Protein AF-A0A5A7VJI9-F1 (afdb_monomer)

Nearest PDB structures (foldseek):
  7ahp-assembly1_aa  TM=5.884E-01  e=2.387E+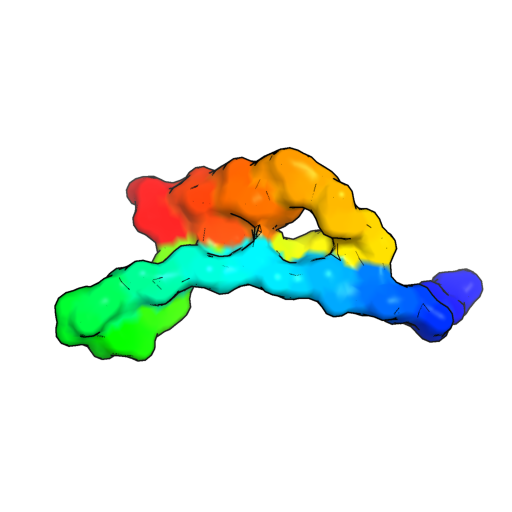00  Ixodes ricinus
  7zas-assembly1_dd  TM=5.584E-01  e=2.387E+00  Ixodes ricinus
  5ncw-assembly1_B  TM=5.733E-01  e=3.498E+00  Tannerella forsythia
  5nct-assembly1_C  TM=5.662E-01  e=3.498E+00  Tannerella forsythia
  2h4p-assembly1_B  TM=5.722E-01  e=4.514E+00  Gallus gallus

Secondary structure (DSSP, 8-state):
----S--EEEEEEETTTTEEEEEEEESS--HHHHHHHHHHT-

Structure (mmCIF, N/CA/C/O backbone):
data_AF-A0A5A7VJI9-F1
#
_entry.id   AF-A0A5A7VJI9-F1
#
loop_
_atom_site.group_PDB
_atom_site.id
_atom_site.type_symbol
_atom_site.label_atom_id
_atom_site.label_alt_id
_atom_site.label_comp_id
_atom_site.label_asym_id
_atom_site.label_entity_id
_atom_site.label_seq_id
_atom_site.pdbx_PDB_ins_code
_atom_site.Cartn_x
_atom_site.Cartn_y
_atom_site.Cartn_z
_atom_site.occupancy
_atom_site.B_iso_or_equiv
_atom_site.auth_seq_id
_atom_site.auth_comp_id
_atom_site.auth_asym_id
_atom_site.auth_atom_id
_atom_site.pdbx_PDB_model_num
ATOM 1 N N . MET A 1 1 ? -25.463 -1.807 11.089 1.00 46.09 1 MET A N 1
ATOM 2 C CA . MET A 1 1 ?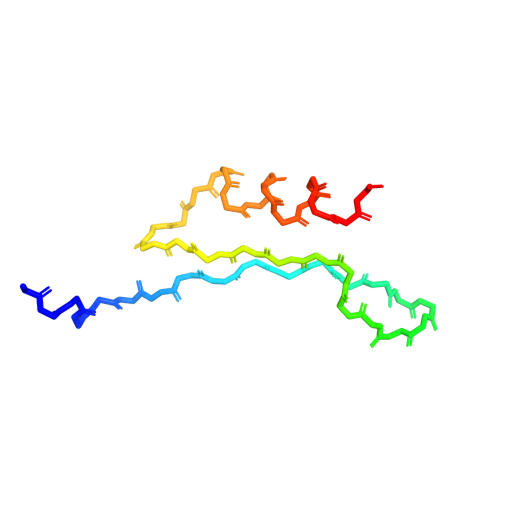 -25.344 -0.384 10.710 1.00 46.09 1 MET A CA 1
ATOM 3 C C . MET A 1 1 ? -24.630 -0.367 9.378 1.00 46.09 1 MET A C 1
ATOM 5 O O . MET A 1 1 ? -23.482 -0.788 9.324 1.00 46.09 1 MET A O 1
ATOM 9 N N . THR A 1 2 ? -25.334 -0.059 8.294 1.00 58.09 2 THR A N 1
ATOM 10 C CA . THR A 1 2 ? -24.715 0.061 6.972 1.00 58.09 2 THR A CA 1
ATOM 11 C C . THR A 1 2 ? -23.823 1.295 7.008 1.00 58.09 2 THR A C 1
ATOM 13 O O . THR A 1 2 ? -24.293 2.394 7.285 1.00 58.09 2 THR A O 1
ATOM 16 N N . ALA A 1 3 ? -22.514 1.095 6.864 1.00 60.84 3 ALA A N 1
ATOM 17 C CA . ALA A 1 3 ? -21.541 2.175 6.868 1.00 60.84 3 ALA A CA 1
ATOM 18 C C . ALA A 1 3 ? -21.690 2.979 5.569 1.00 60.84 3 ALA A C 1
ATOM 20 O O . ALA A 1 3 ? -20.988 2.736 4.594 1.00 60.84 3 ALA A O 1
ATOM 21 N N . GLU A 1 4 ? -22.612 3.937 5.553 1.00 60.09 4 GLU A N 1
ATOM 22 C CA . GLU A 1 4 ? -22.671 5.020 4.563 1.00 60.09 4 GLU A CA 1
ATOM 23 C C . GLU A 1 4 ? -21.558 6.038 4.873 1.00 60.09 4 GLU A C 1
ATOM 25 O O . GLU A 1 4 ? -21.791 7.218 5.121 1.00 60.09 4 GLU A O 1
ATOM 30 N N . GLY A 1 5 ? -20.326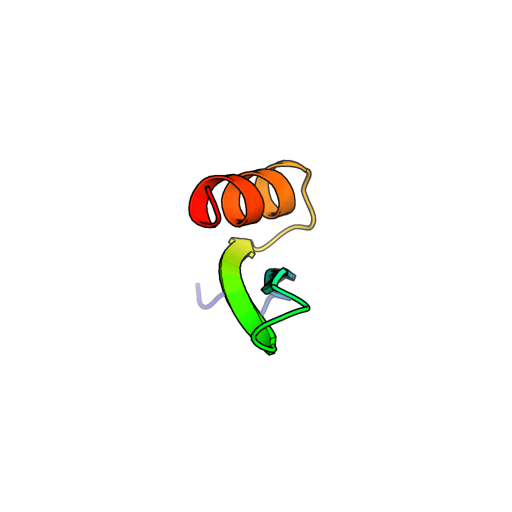 5.537 4.961 1.00 77.25 5 GLY A N 1
ATOM 31 C CA . GLY A 1 5 ? -19.116 6.300 5.226 1.00 77.25 5 GLY A CA 1
ATOM 32 C C . GLY A 1 5 ? -18.171 6.228 4.034 1.00 77.25 5 GLY A C 1
ATOM 33 O O . GLY A 1 5 ? -18.208 5.285 3.245 1.00 77.25 5 GLY A O 1
ATOM 34 N N . TRP A 1 6 ? -17.318 7.238 3.896 1.00 82.25 6 TRP A N 1
ATOM 35 C CA . TRP A 1 6 ? -16.289 7.274 2.862 1.00 82.25 6 TRP A CA 1
ATOM 36 C C . TRP A 1 6 ? -15.309 6.109 3.044 1.00 82.25 6 TRP A C 1
ATOM 38 O O . TRP A 1 6 ? -14.825 5.861 4.148 1.00 82.25 6 TRP A O 1
ATOM 48 N N . LEU A 1 7 ? -15.020 5.400 1.954 1.00 91.44 7 LEU A N 1
ATOM 49 C CA . LEU A 1 7 ? -14.065 4.299 1.923 1.00 91.44 7 LEU A CA 1
ATOM 50 C C . LEU A 1 7 ? -12.807 4.760 1.196 1.00 91.44 7 LEU A C 1
ATOM 52 O O . LEU A 1 7 ? -12.878 5.238 0.062 1.00 91.44 7 LEU A O 1
ATOM 56 N N . TYR A 1 8 ? -11.660 4.611 1.846 1.00 94.69 8 TYR A N 1
ATOM 57 C CA . TYR A 1 8 ? -10.368 4.908 1.248 1.00 94.69 8 TYR A CA 1
ATOM 58 C C . TYR A 1 8 ? -9.807 3.649 0.597 1.00 94.69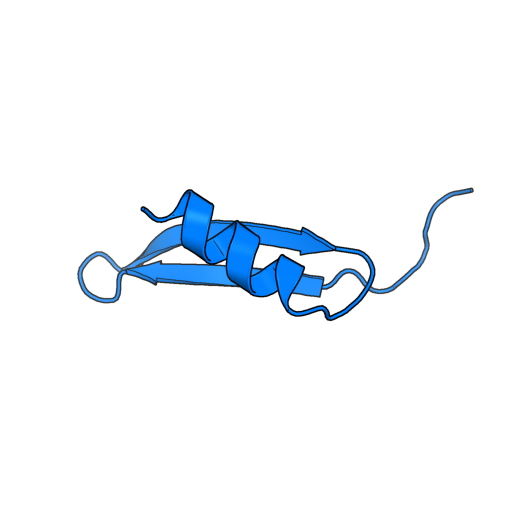 8 TYR A C 1
ATOM 60 O O . TYR A 1 8 ? -9.923 2.556 1.152 1.00 94.69 8 TYR A O 1
ATOM 68 N N . ILE A 1 9 ? -9.190 3.814 -0.572 1.00 96.81 9 ILE A N 1
ATOM 69 C CA . ILE A 1 9 ? -8.527 2.748 -1.321 1.00 96.81 9 ILE A CA 1
ATOM 70 C C . ILE A 1 9 ? -7.075 3.143 -1.597 1.00 96.81 9 ILE A C 1
ATOM 72 O O . ILE A 1 9 ? -6.808 4.250 -2.067 1.00 96.81 9 ILE A O 1
ATOM 76 N N . ALA A 1 10 ? -6.147 2.233 -1.318 1.00 97.75 10 ALA A N 1
ATOM 77 C CA . ALA A 1 10 ? -4.757 2.325 -1.754 1.00 97.75 10 ALA A CA 1
ATOM 78 C C . ALA A 1 10 ? -4.496 1.253 -2.815 1.00 97.75 10 ALA A C 1
ATOM 80 O O . ALA A 1 10 ? -4.931 0.115 -2.655 1.00 97.75 10 ALA A O 1
ATOM 81 N N . VAL A 1 11 ? -3.798 1.619 -3.893 1.00 97.75 11 VAL A N 1
ATOM 82 C CA . VAL A 1 11 ? -3.451 0.721 -5.005 1.00 97.75 11 VAL A CA 1
ATOM 83 C C . VAL A 1 11 ? -1.977 0.899 -5.350 1.00 97.75 11 VAL A C 1
ATOM 85 O O . VAL A 1 11 ? -1.523 2.024 -5.563 1.00 97.75 11 VAL A O 1
ATOM 88 N N . VAL A 1 12 ? -1.246 -0.209 -5.450 1.00 97.75 12 VAL A N 1
ATOM 89 C CA . VAL A 1 12 ? 0.128 -0.253 -5.961 1.00 97.75 12 VAL A CA 1
ATOM 90 C C . VAL A 1 12 ? 0.083 -0.704 -7.417 1.00 97.75 12 VAL A C 1
ATOM 92 O O . VAL A 1 12 ? -0.444 -1.772 -7.733 1.00 97.75 12 VAL A O 1
ATOM 95 N N . LEU A 1 13 ? 0.618 0.127 -8.311 1.00 98.00 13 LEU A N 1
ATOM 96 C CA . LEU A 1 13 ? 0.667 -0.129 -9.748 1.00 98.00 13 LEU A CA 1
ATOM 97 C C . LEU A 1 13 ? 2.091 -0.482 -10.171 1.00 98.00 13 LEU A C 1
ATOM 99 O O . LEU A 1 13 ? 3.018 0.291 -9.931 1.00 98.00 13 LEU A O 1
ATOM 103 N N . ASP A 1 14 ? 2.246 -1.597 -10.880 1.00 97.00 14 ASP A N 1
ATOM 104 C CA . ASP A 1 14 ? 3.437 -1.822 -11.691 1.00 97.00 14 ASP A CA 1
ATOM 105 C C . ASP A 1 14 ? 3.333 -0.987 -12.974 1.00 97.00 14 ASP A C 1
ATOM 107 O O . ASP A 1 14 ? 2.436 -1.185 -13.801 1.00 97.00 14 ASP A O 1
ATOM 111 N N . LEU A 1 15 ? 4.266 -0.052 -13.151 1.00 96.50 15 LEU A N 1
ATOM 112 C CA . LEU A 1 15 ? 4.292 0.856 -14.296 1.00 96.50 15 LEU A CA 1
ATOM 113 C C . LEU A 1 15 ? 4.723 0.168 -15.595 1.00 96.50 15 LEU A C 1
ATOM 115 O O . LEU A 1 15 ? 4.343 0.639 -16.670 1.00 96.50 15 LEU A O 1
ATOM 119 N N . TYR A 1 16 ? 5.475 -0.934 -15.520 1.00 96.62 16 TYR A N 1
ATOM 120 C CA . TYR A 1 16 ? 5.910 -1.660 -16.711 1.00 96.62 16 TYR A CA 1
ATOM 121 C C . TYR A 1 16 ? 4.738 -2.407 -17.356 1.00 96.62 16 TYR A C 1
ATOM 123 O O . TYR A 1 16 ? 4.441 -2.201 -18.534 1.00 96.62 16 TYR A O 1
ATOM 131 N N . SER A 1 17 ? 4.029 -3.231 -16.579 1.00 96.50 17 SER A N 1
ATOM 132 C CA . SER A 1 17 ? 2.891 -4.012 -17.083 1.00 96.50 17 SER A CA 1
ATOM 133 C C . SER A 1 17 ? 1.543 -3.282 -17.022 1.00 96.50 17 SER A C 1
ATOM 135 O O . SER A 1 17 ? 0.570 -3.763 -17.605 1.00 96.50 17 SER A O 1
ATOM 137 N N . ARG A 1 18 ? 1.474 -2.120 -16.350 1.00 96.25 18 ARG A N 1
ATOM 138 C CA . ARG A 1 18 ? 0.241 -1.359 -16.052 1.00 96.25 18 ARG A CA 1
ATOM 139 C C . ARG A 1 18 ? -0.790 -2.169 -15.261 1.00 96.25 18 ARG A C 1
ATOM 141 O O . ARG A 1 18 ? -1.996 -2.012 -15.458 1.00 96.25 18 ARG A O 1
ATOM 148 N N . ARG A 1 19 ? -0.325 -3.054 -14.379 1.00 97.25 19 ARG A N 1
ATOM 149 C CA . ARG A 1 19 ? -1.181 -3.917 -13.554 1.00 97.25 19 ARG A CA 1
ATOM 150 C C . ARG A 1 19 ? -1.207 -3.415 -12.118 1.00 97.25 19 ARG A C 1
ATOM 152 O O . ARG A 1 19 ? -0.191 -2.966 -11.595 1.00 97.25 19 ARG A O 1
ATOM 159 N N . ALA A 1 20 ? -2.365 -3.527 -11.474 1.00 97.19 20 ALA A N 1
ATOM 160 C CA . ALA A 1 20 ? -2.450 -3.419 -10.025 1.00 97.19 20 ALA A CA 1
ATOM 161 C C . ALA A 1 20 ? -1.836 -4.678 -9.408 1.00 97.19 20 ALA A C 1
ATOM 163 O O . ALA A 1 20 ? -2.277 -5.788 -9.711 1.00 97.19 20 ALA A O 1
ATOM 164 N N . VAL A 1 21 ? -0.804 -4.490 -8.592 1.00 97.44 21 VAL A N 1
ATOM 165 C CA . VAL A 1 21 ? 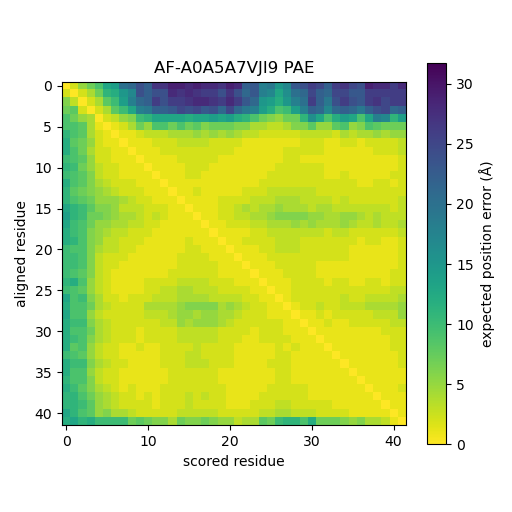-0.053 -5.576 -7.945 1.00 97.44 21 VAL A CA 1
ATOM 166 C C . VAL A 1 21 ? -0.379 -5.706 -6.458 1.00 97.44 21 VAL A C 1
ATOM 168 O O . VAL A 1 21 ? -0.139 -6.757 -5.886 1.00 97.44 21 VAL A O 1
ATOM 171 N N . GLY A 1 22 ? -1.010 -4.698 -5.853 1.00 97.88 22 GLY A N 1
ATOM 172 C CA . GLY A 1 22 ? -1.543 -4.773 -4.494 1.00 97.88 22 GLY A CA 1
ATOM 173 C C . GLY A 1 22 ? -2.593 -3.697 -4.238 1.00 97.88 22 GLY A C 1
ATOM 174 O O . GLY A 1 22 ? -2.597 -2.654 -4.901 1.00 97.88 22 GLY A O 1
ATOM 175 N N . TRP A 1 23 ? -3.511 -3.955 -3.309 1.00 97.94 23 TRP A N 1
ATOM 176 C CA . TRP A 1 23 ? -4.543 -3.006 -2.900 1.00 97.94 23 TRP A CA 1
ATOM 177 C C . TRP A 1 23 ? -5.005 -3.249 -1.462 1.00 97.94 23 TRP A C 1
ATOM 179 O O . TRP A 1 23 ? -4.927 -4.360 -0.946 1.00 97.94 23 TRP A O 1
ATOM 189 N N . SER A 1 24 ? -5.528 -2.209 -0.819 1.00 97.81 24 SER A N 1
ATOM 190 C CA . SER A 1 24 ? -6.185 -2.304 0.489 1.00 97.81 24 SER A CA 1
ATOM 191 C C . SER A 1 24 ? -7.286 -1.248 0.601 1.00 97.81 24 SER A C 1
ATOM 193 O O . SER A 1 24 ? -7.274 -0.249 -0.126 1.00 97.81 24 SER A O 1
ATOM 195 N N . MET A 1 25 ? -8.264 -1.487 1.478 1.00 96.81 25 MET A N 1
ATOM 196 C CA . MET A 1 25 ? -9.406 -0.599 1.705 1.00 96.81 25 MET A CA 1
ATOM 197 C C . MET A 1 25 ? -9.679 -0.445 3.201 1.00 96.81 25 MET A C 1
ATOM 199 O O . MET A 1 25 ? -9.749 -1.439 3.921 1.00 96.81 25 MET A O 1
ATOM 203 N N . GLN A 1 26 ? -9.878 0.789 3.666 1.00 93.75 26 GLN A N 1
ATOM 204 C CA . GLN A 1 26 ? -10.190 1.088 5.069 1.00 93.75 26 GLN A CA 1
ATOM 205 C C . GLN A 1 26 ? -11.149 2.279 5.182 1.00 93.75 26 GLN A C 1
ATOM 207 O O . GLN A 1 26 ? -11.191 3.155 4.317 1.00 93.75 26 GLN A O 1
ATOM 212 N N . SER A 1 27 ? -11.916 2.338 6.273 1.00 93.38 27 SER A N 1
ATOM 213 C CA . SER A 1 27 ? -12.854 3.440 6.551 1.00 93.38 27 SER A CA 1
ATOM 214 C C . SER A 1 27 ? -12.168 4.754 6.951 1.00 93.38 27 SER A C 1
ATOM 216 O O . SER A 1 27 ? -12.833 5.777 7.096 1.00 93.38 27 SER A O 1
ATOM 218 N N . HIS A 1 28 ? -10.846 4.742 7.138 1.00 90.69 28 HIS A N 1
ATOM 219 C CA . HIS A 1 28 ? -10.038 5.899 7.511 1.00 90.69 28 HIS A CA 1
ATOM 220 C C . HIS A 1 28 ? -8.735 5.918 6.705 1.00 90.69 28 HIS A C 1
ATOM 222 O O . HIS A 1 28 ? -8.207 4.869 6.340 1.00 90.69 28 HIS A O 1
ATOM 228 N N . MET A 1 29 ? -8.200 7.113 6.450 1.00 93.38 29 MET A N 1
ATOM 229 C CA . MET A 1 29 ? -6.904 7.283 5.794 1.00 93.38 29 MET A CA 1
ATOM 230 C C . MET A 1 29 ? -5.779 7.120 6.822 1.00 93.38 29 MET A C 1
ATOM 232 O O . MET A 1 29 ? -5.490 8.042 7.584 1.00 93.38 29 MET A O 1
ATOM 236 N N . THR A 1 30 ? -5.171 5.939 6.853 1.00 95.25 30 THR A N 1
ATOM 237 C CA . THR A 1 30 ? -4.120 5.550 7.805 1.00 95.25 30 THR A CA 1
ATOM 238 C C . THR A 1 30 ? -2.833 5.160 7.073 1.00 95.25 30 THR A C 1
ATOM 240 O O . THR A 1 30 ? -2.830 4.925 5.862 1.00 95.25 30 THR A O 1
ATOM 243 N N . THR A 1 31 ? -1.717 5.085 7.795 1.00 97.06 31 THR A N 1
ATOM 244 C CA . THR A 1 31 ? -0.453 4.550 7.259 1.00 97.06 31 THR A CA 1
ATOM 245 C C . THR A 1 31 ? -0.545 3.056 6.954 1.00 97.06 31 THR A C 1
ATOM 247 O O . THR A 1 31 ? 0.066 2.567 6.002 1.00 97.06 31 THR A O 1
ATOM 250 N N . GLU A 1 32 ? -1.353 2.341 7.728 1.00 97.19 32 GLU A N 1
ATOM 251 C CA . GLU A 1 32 ? -1.653 0.921 7.602 1.00 97.19 32 GLU A CA 1
ATOM 252 C C . GLU A 1 32 ? -2.309 0.633 6.252 1.00 97.19 32 GLU A C 1
ATOM 254 O O . GLU A 1 32 ? -1.880 -0.282 5.563 1.00 97.19 32 GLU A O 1
ATOM 259 N N . LEU A 1 33 ? -3.245 1.478 5.801 1.00 96.88 33 LEU A N 1
ATOM 260 C CA . LEU A 1 33 ? -3.877 1.344 4.485 1.00 96.88 33 LEU A CA 1
ATOM 261 C C . LEU A 1 33 ? -2.847 1.250 3.342 1.00 96.88 33 LEU A C 1
ATOM 263 O O . LEU A 1 33 ? -2.989 0.425 2.439 1.00 96.88 33 LEU A O 1
ATOM 267 N N . VAL A 1 34 ? -1.805 2.087 3.375 1.00 96.81 34 VAL A N 1
ATOM 268 C CA . VAL A 1 34 ? -0.742 2.086 2.354 1.00 96.81 34 VAL A CA 1
ATOM 269 C C . VAL A 1 34 ? 0.227 0.922 2.565 1.00 96.81 34 VAL A C 1
ATOM 271 O O . VAL A 1 34 ? 0.659 0.298 1.597 1.00 96.81 34 VAL A O 1
ATOM 274 N N . THR A 1 35 ? 0.544 0.608 3.821 1.00 97.94 35 THR A N 1
ATOM 275 C CA . THR A 1 35 ? 1.464 -0.482 4.176 1.00 97.94 35 THR A CA 1
ATOM 276 C C . THR A 1 35 ? 0.891 -1.842 3.779 1.00 97.94 35 THR A C 1
ATOM 278 O O . THR A 1 35 ? 1.602 -2.645 3.183 1.00 97.94 35 THR A O 1
ATOM 281 N N . ASP A 1 36 ? -0.401 -2.073 4.008 1.00 97.81 36 ASP A N 1
ATOM 282 C CA . ASP A 1 36 ? -1.103 -3.303 3.631 1.00 97.81 36 ASP A CA 1
ATOM 283 C C . ASP A 1 36 ? -1.116 -3.498 2.110 1.00 97.81 36 ASP A C 1
ATOM 285 O O . ASP A 1 36 ? -0.821 -4.584 1.610 1.00 97.81 36 ASP A O 1
ATOM 289 N N . ALA A 1 37 ? -1.410 -2.430 1.357 1.00 97.88 37 ALA A N 1
ATOM 290 C CA . ALA A 1 37 ? -1.397 -2.475 -0.103 1.00 97.88 37 ALA A CA 1
ATOM 291 C C . ALA A 1 37 ? 0.010 -2.769 -0.655 1.00 97.88 37 ALA A C 1
ATOM 293 O O . ALA A 1 37 ? 0.137 -3.475 -1.656 1.00 97.88 37 ALA A O 1
ATOM 294 N N . LEU A 1 38 ? 1.058 -2.25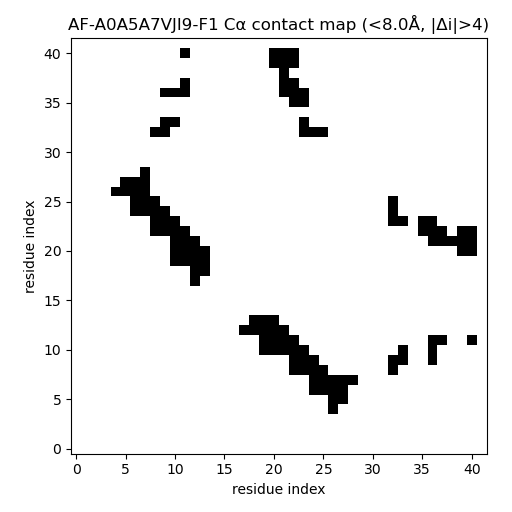5 0.001 1.00 97.31 38 LEU A N 1
ATOM 295 C CA . LEU A 1 38 ? 2.449 -2.536 -0.351 1.00 97.31 38 LEU A CA 1
ATOM 296 C C . LEU A 1 38 ? 2.853 -3.975 -0.010 1.00 97.31 38 LEU A C 1
ATOM 2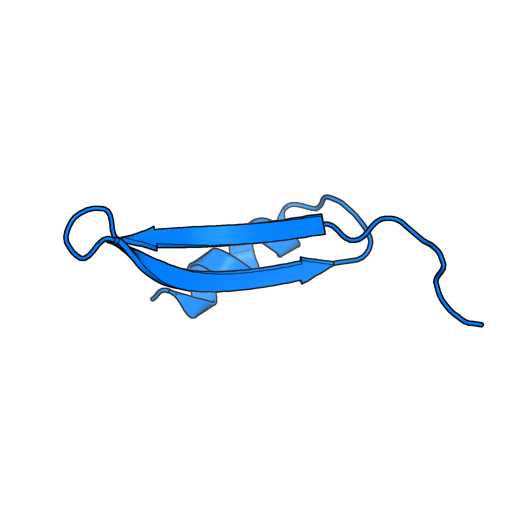98 O O . LEU A 1 38 ? 3.472 -4.628 -0.841 1.00 97.31 38 LEU A O 1
ATOM 302 N N . MET A 1 39 ? 2.474 -4.484 1.163 1.00 97.69 39 MET A N 1
ATOM 303 C CA . MET A 1 39 ? 2.759 -5.864 1.577 1.00 97.69 39 MET A CA 1
ATOM 304 C C . MET A 1 39 ? 2.063 -6.901 0.691 1.00 97.69 39 M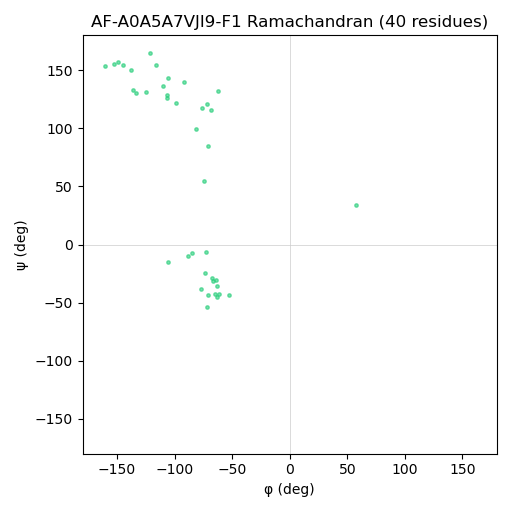ET A C 1
ATOM 306 O O . MET A 1 39 ? 2.600 -7.981 0.499 1.00 97.69 39 MET A O 1
ATOM 310 N N . MET A 1 40 ? 0.894 -6.585 0.125 1.00 96.44 40 MET A N 1
ATOM 311 C CA . MET A 1 40 ? 0.240 -7.444 -0.870 1.00 96.44 40 MET A CA 1
ATOM 312 C C . MET A 1 40 ? 1.018 -7.515 -2.196 1.00 96.44 40 MET A C 1
ATOM 314 O O . MET A 1 40 ? 0.911 -8.505 -2.915 1.00 96.44 40 MET A O 1
ATOM 318 N N . ALA A 1 41 ? 1.757 -6.457 -2.536 1.00 94.56 41 ALA A N 1
ATOM 319 C CA . ALA A 1 41 ? 2.464 -6.328 -3.807 1.00 94.56 41 ALA A CA 1
ATOM 320 C C . ALA A 1 41 ? 3.859 -6.978 -3.830 1.00 94.56 41 ALA A C 1
ATOM 322 O O . ALA A 1 41 ? 4.485 -6.995 -4.894 1.00 94.56 41 ALA A O 1
ATOM 323 N N . ILE A 1 42 ? 4.353 -7.462 -2.685 1.00 89.94 42 ILE A N 1
ATOM 324 C CA . ILE A 1 42 ? 5.678 -8.081 -2.499 1.00 89.94 42 ILE A CA 1
ATOM 325 C C . ILE A 1 42 ? 5.498 -9.577 -2.243 1.00 89.94 42 ILE A C 1
ATOM 327 O O . ILE A 1 42 ? 6.234 -10.363 -2.880 1.00 89.94 42 ILE A O 1
#

Solvent-accessible surface area (backbone atoms only — not comparable to full-atom values): 2593 Å² total; per-residue (Å²): 132,84,76,91,61,68,73,40,76,33,74,37,68,41,8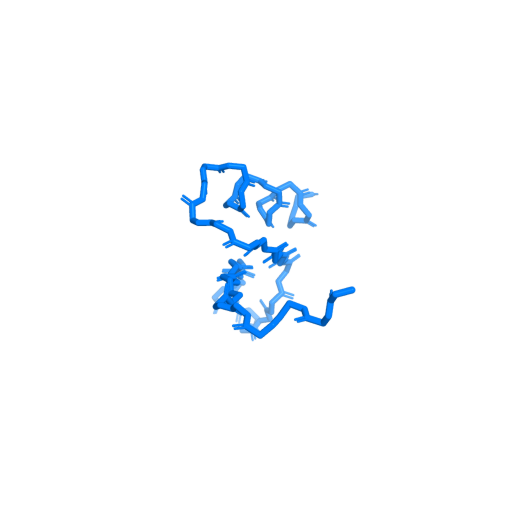0,87,81,70,39,78,51,18,56,31,74,36,78,57,92,50,72,61,37,50,50,51,6,51,63,59,51,109

Foldseek 3Di:
DPPPADKDKDFDADPVVRDTQFMAIDRDDDPVRNVRRVVSND

Sequence (42 aa):
MTAEGWLYIAVVLDLYSRRAVGWSMQSHMTTELVTDALMMAI

Radius of gyration: 11.88 Å; Cα contacts (8 Å, |Δi|>4): 63; chains: 1; bounding box: 31×15×28 Å

pLDDT: mean 91.62, std 12.29, range [46.09, 98.0]

Mean predicted aligned error: 4.62 Å